Protein AF-A0A1V3G9T2-F1 (afdb_monomer)

Radius of gyration: 12.96 Å; Cα contacts (8 Å, |Δi|>4): 90; chains: 1; bounding box: 33×15×37 Å

Solvent-accessible surface area (backbone atoms only — not comparable to full-atom values): 4216 Å² total; per-residue (Å²): 133,87,70,70,85,53,56,36,86,70,49,76,26,61,16,69,67,52,37,52,53,54,50,50,52,37,54,74,70,69,50,68,70,47,77,44,59,89,64,84,73,63,94,66,84,53,94,72,52,76,48,52,38,41,31,24,28,34,57,88,46,48,79,72,62,67,81,128

pLDDT: mean 73.43, std 14.84, range [39.22, 88.75]

Organism: NCBI:txid255247

Nearest PDB structures (foldseek):
  2hfv-assembly1_A  TM=7.405E-01  e=7.146E-01  Pseudomonas aeruginosa
  1lk7-assembly1_D  TM=4.501E-01  e=2.904E+00  Pyrococcus horikoshii
  6yef-assembly1_G  TM=4.158E-01  e=3.747E+00  Staphylococcus aureus subsp. aureus NCTC 8325
  5mlc-assembly1_G  TM=3.539E-01  e=3.747E+00  Spinacia oleracea
  8s0f-assembly1_8  TM=2.938E-01  e=4.836E+00  Homo sapiens

Sequence (68 aa):
MYLNRKWKLFYTAFGQENYFKVVSELKAKGVNYKVEIPSRINFYRSFNDNTQYDIYVKKDEVHRASIK

Foldseek 3Di:
DDDPPFKDFQDKDFFPVRVVVLVVVCVVLVFDKDWDFPDCPDPPDDVRRRTIIGIIGTPVCSVSSDDD

Mean predicted aligned error: 9.09 Å

Secondary structure (DSSP, 8-state):
----TTEEEEEEEESHHHHHHHHHHHHHTT--EEEE-S-----S--SS---EEEEEEEGGGTTT----

Structure (mmCIF, N/CA/C/O backbone):
data_AF-A0A1V3G9T2-F1
#
_entry.id   AF-A0A1V3G9T2-F1
#
loop_
_atom_site.group_PDB
_atom_site.id
_atom_site.type_symbol
_atom_site.label_atom_id
_atom_site.label_alt_id
_atom_site.label_comp_id
_atom_site.label_asym_id
_atom_site.label_entity_id
_atom_site.label_seq_id
_atom_site.pdbx_PDB_ins_code
_atom_site.Cartn_x
_atom_site.Cartn_y
_atom_site.Cartn_z
_atom_site.occupancy
_atom_site.B_iso_or_equiv
_atom_site.auth_seq_id
_atom_site.auth_comp_id
_atom_site.au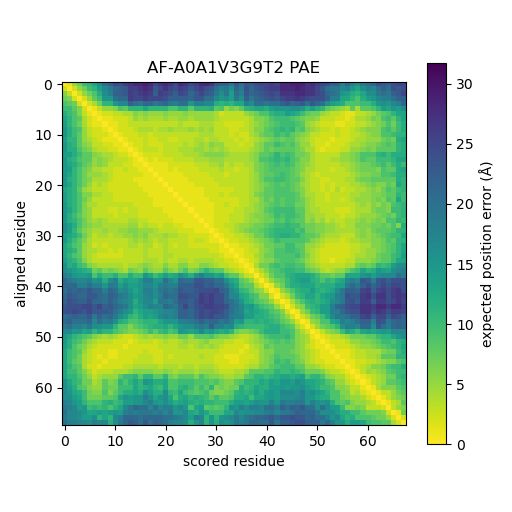th_asym_id
_atom_site.auth_atom_id
_atom_site.pdbx_PDB_model_num
ATOM 1 N N . MET A 1 1 ? 4.579 -2.383 23.483 1.00 39.22 1 MET A N 1
ATOM 2 C CA . MET A 1 1 ? 4.885 -2.295 22.037 1.00 39.22 1 MET A CA 1
ATOM 3 C C . MET A 1 1 ? 3.558 -2.167 21.289 1.00 39.22 1 MET A C 1
ATOM 5 O O . MET A 1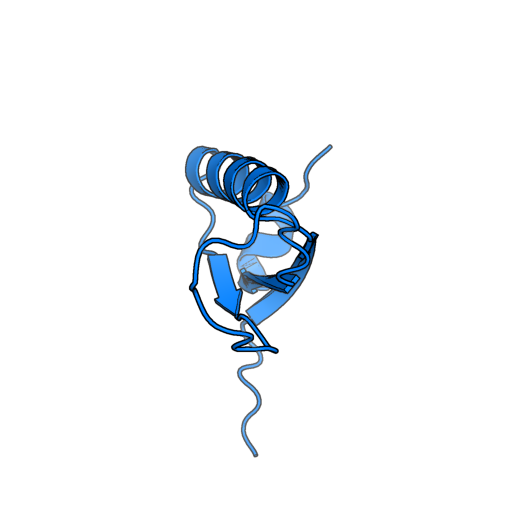 1 ? 2.876 -3.160 21.080 1.00 39.22 1 MET A O 1
ATOM 9 N N . TYR A 1 2 ? 3.098 -0.941 21.028 1.00 42.50 2 TYR A N 1
ATOM 10 C CA . TYR A 1 2 ? 1.791 -0.698 20.405 1.00 42.50 2 TYR A CA 1
ATOM 11 C C . TYR A 1 2 ? 1.910 -0.900 18.892 1.00 42.50 2 TYR A C 1
ATOM 13 O O . TYR A 1 2 ? 2.163 0.049 18.159 1.00 42.50 2 TYR A O 1
ATOM 21 N N . LEU A 1 3 ? 1.770 -2.144 18.417 1.00 50.31 3 LEU A N 1
ATOM 22 C CA . LEU A 1 3 ? 1.603 -2.391 16.986 1.00 50.31 3 LEU A CA 1
ATOM 23 C C . LEU A 1 3 ? 0.356 -1.641 16.521 1.00 50.31 3 LEU A C 1
ATOM 25 O O .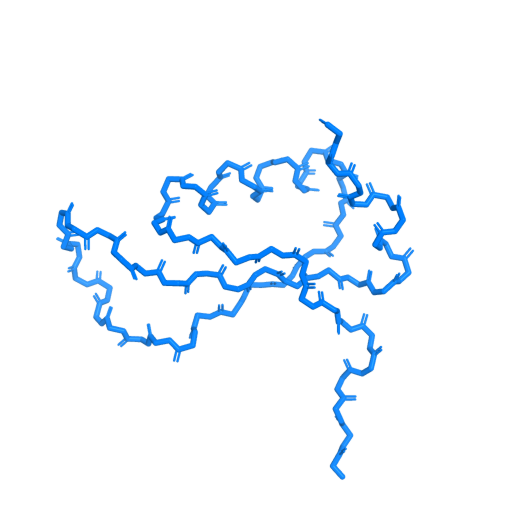 LEU A 1 3 ? -0.718 -1.806 17.100 1.00 50.31 3 LEU A O 1
ATOM 29 N N . ASN A 1 4 ? 0.516 -0.815 15.490 1.00 52.69 4 ASN A N 1
ATOM 30 C CA . ASN A 1 4 ? -0.518 -0.022 14.837 1.00 52.69 4 ASN A CA 1
ATOM 31 C C . ASN A 1 4 ? -1.696 -0.908 14.388 1.00 52.69 4 ASN A C 1
ATOM 33 O O . ASN A 1 4 ? -1.827 -1.262 13.221 1.00 52.69 4 ASN A O 1
ATOM 37 N N . ARG A 1 5 ? -2.600 -1.233 15.320 1.00 60.75 5 ARG A N 1
ATOM 38 C CA . ARG A 1 5 ? -3.703 -2.207 15.195 1.00 60.75 5 ARG A CA 1
ATOM 39 C C . ARG A 1 5 ? -4.741 -1.843 14.122 1.00 60.75 5 ARG A C 1
ATOM 41 O O . ARG A 1 5 ? -5.669 -2.612 13.886 1.00 60.75 5 ARG A O 1
ATOM 48 N N . LYS A 1 6 ? -4.589 -0.664 13.509 1.00 74.88 6 LYS A N 1
ATOM 49 C CA . LYS A 1 6 ? -5.478 -0.069 12.508 1.00 74.88 6 LYS A CA 1
ATOM 50 C C . LYS A 1 6 ? -5.121 -0.447 11.073 1.00 74.88 6 LYS A C 1
ATOM 52 O O . LYS A 1 6 ? -6.005 -0.351 10.235 1.00 74.88 6 LYS A O 1
ATOM 57 N N . TRP A 1 7 ? -3.892 -0.872 10.785 1.00 82.06 7 TRP A N 1
ATOM 58 C CA . TRP A 1 7 ? -3.453 -1.207 9.426 1.00 82.06 7 TRP A CA 1
ATOM 59 C C . TRP A 1 7 ? -3.250 -2.714 9.291 1.00 82.06 7 TRP A C 1
ATOM 61 O O . TRP A 1 7 ? -2.713 -3.356 10.192 1.00 82.06 7 TRP A O 1
ATOM 71 N N . LYS A 1 8 ? -3.720 -3.288 8.186 1.00 83.56 8 LYS A N 1
ATOM 72 C CA . LYS A 1 8 ? -3.578 -4.710 7.865 1.00 83.56 8 LYS A CA 1
ATOM 73 C C . LYS A 1 8 ? -2.891 -4.834 6.513 1.00 83.56 8 LYS A C 1
ATOM 75 O O . LYS A 1 8 ? -3.259 -4.105 5.594 1.00 83.56 8 LYS A O 1
ATOM 80 N N . LEU A 1 9 ? -1.925 -5.748 6.407 1.00 85.19 9 LEU A N 1
ATOM 81 C CA . LEU A 1 9 ? -1.325 -6.100 5.123 1.00 85.19 9 LEU A CA 1
ATOM 82 C C . LEU A 1 9 ? -2.442 -6.583 4.195 1.00 85.19 9 LEU A C 1
ATOM 84 O O . LEU A 1 9 ? -3.199 -7.491 4.547 1.00 85.19 9 LEU A O 1
ATOM 88 N N . PHE A 1 10 ? -2.580 -5.904 3.066 1.00 84.56 10 PHE A N 1
ATOM 89 C CA . PHE A 1 10 ? -3.619 -6.150 2.080 1.00 84.56 10 PHE A CA 1
ATOM 90 C C . PHE A 1 10 ? -3.054 -6.902 0.883 1.00 84.56 10 PHE A C 1
AT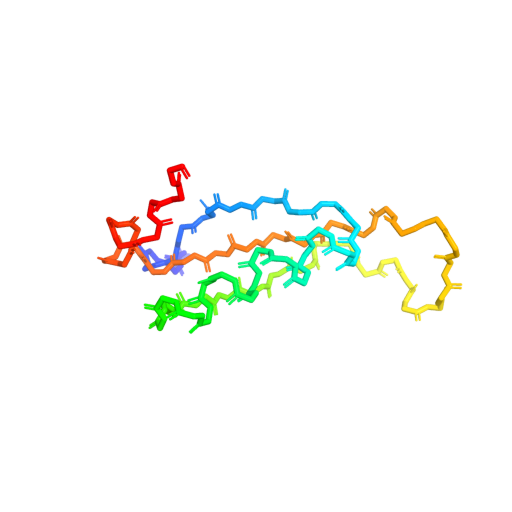OM 92 O O . PHE A 1 10 ? -3.620 -7.908 0.468 1.00 84.56 10 PHE A O 1
ATOM 99 N N . TYR A 1 11 ? -1.930 -6.422 0.357 1.00 85.69 11 TYR A N 1
ATOM 100 C CA . TYR A 1 11 ? -1.301 -6.995 -0.819 1.00 85.69 11 TYR A CA 1
ATOM 101 C C . TYR A 1 11 ? 0.203 -6.765 -0.782 1.00 85.69 11 TYR A C 1
ATOM 103 O O . TYR A 1 11 ? 0.651 -5.687 -0.404 1.00 85.69 11 TYR A O 1
ATOM 111 N N . THR A 1 12 ? 0.967 -7.758 -1.215 1.00 86.75 12 THR A N 1
ATOM 112 C CA . THR A 1 12 ? 2.403 -7.622 -1.440 1.00 86.75 12 THR A CA 1
ATOM 113 C C . THR A 1 12 ? 2.630 -7.649 -2.942 1.00 86.75 12 THR A C 1
ATOM 115 O O . THR A 1 12 ? 2.440 -8.682 -3.583 1.00 86.75 12 THR A O 1
ATOM 118 N N . ALA A 1 13 ? 2.989 -6.500 -3.510 1.00 84.94 13 ALA A N 1
ATOM 119 C CA . ALA A 1 13 ? 3.342 -6.391 -4.916 1.00 84.94 13 ALA A CA 1
ATOM 120 C C . ALA A 1 13 ? 4.851 -6.575 -5.077 1.00 84.94 13 ALA A C 1
ATOM 122 O O . ALA A 1 13 ? 5.635 -5.953 -4.366 1.00 84.94 13 ALA A O 1
ATOM 123 N N . PHE A 1 14 ? 5.251 -7.398 -6.036 1.00 82.75 14 PHE A N 1
ATOM 124 C CA . PHE A 1 14 ? 6.630 -7.468 -6.500 1.00 82.75 14 PHE A CA 1
ATOM 125 C C . PHE A 1 14 ? 6.713 -6.718 -7.819 1.00 82.75 14 PHE A C 1
ATOM 127 O O . PHE A 1 14 ? 5.881 -6.943 -8.702 1.00 82.75 14 PHE A O 1
ATOM 134 N N . GLY A 1 15 ? 7.679 -5.818 -7.940 1.00 80.06 15 GLY A N 1
ATOM 135 C CA . GLY A 1 15 ? 7.814 -5.008 -9.138 1.00 80.06 15 GLY A CA 1
ATOM 136 C C . GLY A 1 15 ? 7.028 -3.700 -9.075 1.00 80.06 15 GLY A C 1
ATOM 137 O O . GLY A 1 15 ? 5.872 -3.644 -8.642 1.00 80.06 15 GLY A O 1
ATOM 138 N N . GLN A 1 16 ? 7.646 -2.638 -9.583 1.00 79.75 16 GLN A N 1
ATOM 139 C CA . GLN A 1 16 ? 7.058 -1.308 -9.681 1.00 79.75 16 GLN A CA 1
ATOM 140 C C . GLN A 1 16 ? 5.765 -1.299 -10.515 1.00 79.75 16 GLN A C 1
ATOM 142 O O . GLN A 1 16 ? 4.811 -0.609 -10.156 1.00 79.75 16 GLN A O 1
ATOM 147 N N . GLU A 1 17 ? 5.692 -2.089 -11.589 1.00 83.19 17 GLU A N 1
ATOM 148 C CA . GLU A 1 17 ? 4.502 -2.181 -12.446 1.00 83.19 17 GLU A CA 1
ATOM 149 C C . GLU A 1 17 ? 3.277 -2.683 -11.668 1.00 83.19 17 GLU A C 1
ATOM 151 O O . GLU A 1 17 ? 2.223 -2.040 -11.647 1.00 83.19 17 GLU A O 1
ATOM 156 N N . ASN A 1 18 ? 3.436 -3.804 -10.962 1.00 83.00 18 ASN A N 1
ATOM 157 C CA . ASN A 1 18 ? 2.344 -4.420 -10.221 1.00 83.00 18 ASN A CA 1
ATOM 158 C C . ASN A 1 18 ? 1.934 -3.554 -9.014 1.00 83.00 18 ASN A C 1
ATOM 160 O O . ASN A 1 18 ? 0.750 -3.423 -8.702 1.00 83.00 18 ASN A O 1
ATOM 164 N N . TYR A 1 19 ? 2.905 -2.876 -8.390 1.00 84.75 19 TYR A N 1
ATOM 165 C CA . TYR A 1 19 ? 2.661 -1.855 -7.373 1.00 84.75 19 TYR A CA 1
ATOM 166 C C . TYR A 1 19 ? 1.769 -0.716 -7.893 1.00 84.75 19 TYR A C 1
ATOM 168 O O . TYR A 1 19 ? 0.750 -0.396 -7.273 1.00 84.75 19 TYR A O 1
ATOM 176 N N . PHE A 1 20 ? 2.113 -0.119 -9.041 1.00 86.00 20 PHE A N 1
ATOM 177 C CA . PHE A 1 20 ? 1.346 0.991 -9.612 1.00 86.00 20 PHE A CA 1
ATOM 178 C C . PHE A 1 20 ? -0.074 0.583 -9.996 1.00 86.00 20 PHE A C 1
ATOM 180 O O . PHE A 1 20 ? -1.000 1.379 -9.811 1.00 86.00 20 PHE A O 1
ATOM 187 N N . LYS A 1 21 ? -0.264 -0.647 -10.483 1.00 88.50 21 LYS A N 1
ATOM 188 C CA . LYS A 1 21 ? -1.588 -1.191 -10.800 1.00 88.50 21 LYS A CA 1
ATOM 189 C C . LYS A 1 21 ? -2.480 -1.248 -9.556 1.00 88.50 21 LYS A C 1
ATOM 191 O O . LYS A 1 21 ? -3.543 -0.630 -9.537 1.00 88.50 21 LYS A O 1
ATOM 196 N N . VAL A 1 22 ? -2.002 -1.886 -8.487 1.00 86.81 22 VAL A N 1
ATOM 197 C CA . VAL A 1 22 ? -2.765 -2.063 -7.237 1.00 86.81 22 VAL A CA 1
ATOM 198 C C . VAL A 1 22 ? -3.044 -0.721 -6.558 1.00 86.81 22 VAL A C 1
ATOM 200 O O . VAL A 1 22 ? -4.155 -0.465 -6.095 1.00 86.81 22 VAL A O 1
ATOM 203 N N . VAL A 1 23 ? -2.056 0.176 -6.527 1.00 86.88 23 VAL A N 1
ATOM 204 C CA . VAL A 1 23 ? -2.227 1.522 -5.965 1.00 86.88 23 VAL A CA 1
ATOM 205 C C . VAL A 1 23 ? -3.247 2.339 -6.754 1.00 86.88 23 VAL A C 1
ATOM 207 O O . VAL A 1 23 ? -4.057 3.045 -6.151 1.00 86.88 23 VAL A O 1
ATOM 210 N N . SER A 1 24 ? -3.241 2.236 -8.083 1.00 88.50 24 SER A N 1
ATOM 211 C CA . SER A 1 24 ? -4.212 2.940 -8.925 1.00 88.50 24 SER A CA 1
ATOM 212 C C . 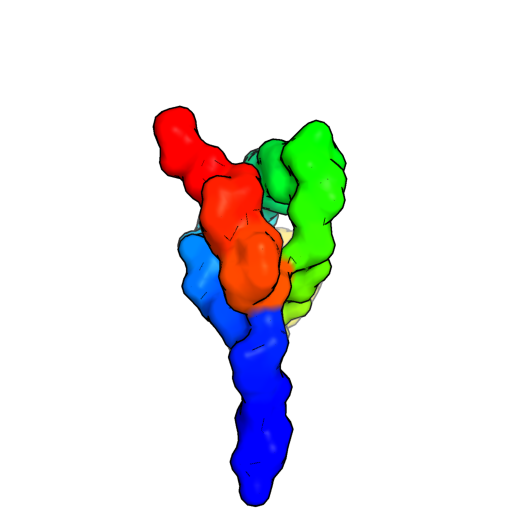SER A 1 24 ? -5.640 2.478 -8.639 1.00 88.50 24 SER A C 1
ATOM 214 O O . SER A 1 24 ? -6.532 3.316 -8.521 1.00 88.50 24 SER A O 1
ATOM 216 N N . GLU A 1 25 ? -5.855 1.177 -8.432 1.00 88.75 25 GLU A N 1
ATOM 217 C CA . GLU A 1 25 ? -7.161 0.633 -8.041 1.00 88.75 25 GLU A CA 1
ATOM 218 C C . GLU A 1 25 ? -7.601 1.094 -6.645 1.00 88.75 25 GLU A C 1
ATOM 220 O O . GLU A 1 25 ? -8.745 1.515 -6.459 1.00 88.75 25 GLU A O 1
ATOM 225 N N . LEU A 1 26 ? -6.698 1.068 -5.660 1.00 86.38 26 LEU A N 1
ATOM 226 C CA . LEU A 1 26 ? -6.993 1.543 -4.303 1.00 86.38 26 LEU A CA 1
ATOM 227 C C . LEU A 1 26 ? -7.331 3.037 -4.292 1.00 86.38 26 LEU A C 1
ATOM 229 O O . LEU A 1 26 ? -8.277 3.456 -3.622 1.00 86.38 26 LEU A O 1
ATOM 233 N N . LYS A 1 27 ? -6.605 3.832 -5.085 1.00 86.38 27 LYS A N 1
ATOM 234 C CA . LYS A 1 27 ? -6.859 5.263 -5.260 1.00 86.38 27 LYS A CA 1
ATOM 235 C C . LYS A 1 27 ? -8.188 5.519 -5.970 1.00 86.38 27 LYS A C 1
ATOM 237 O O . LYS A 1 27 ? -8.930 6.394 -5.533 1.00 86.38 27 LYS A O 1
ATOM 242 N N . ALA A 1 28 ? -8.522 4.743 -7.002 1.00 87.94 28 ALA A N 1
ATOM 243 C CA . ALA A 1 28 ? -9.810 4.832 -7.694 1.00 87.94 28 ALA A CA 1
ATOM 244 C C . ALA A 1 28 ? -10.991 4.505 -6.764 1.00 87.94 28 ALA A C 1
ATOM 246 O O . ALA A 1 28 ? -12.042 5.134 -6.853 1.00 87.94 28 ALA A O 1
ATOM 247 N N . LYS A 1 29 ? -10.802 3.573 -5.822 1.00 84.56 29 LYS A N 1
ATOM 248 C CA . LYS A 1 29 ? -11.784 3.243 -4.775 1.00 84.56 29 LYS A CA 1
ATOM 249 C C . LYS A 1 29 ? -11.793 4.230 -3.597 1.00 84.56 29 LYS A C 1
ATOM 251 O O . LYS A 1 29 ? -12.625 4.087 -2.703 1.00 84.56 29 LYS A O 1
ATOM 256 N N . GLY A 1 30 ? -10.879 5.206 -3.564 1.00 85.94 30 GLY A N 1
ATOM 257 C CA . GLY A 1 30 ? -10.751 6.172 -2.468 1.00 85.94 30 GLY A CA 1
ATOM 258 C C . GLY A 1 30 ? -10.348 5.544 -1.129 1.00 85.94 30 GLY A C 1
ATOM 259 O O . GLY A 1 30 ? -10.669 6.095 -0.079 1.00 85.94 30 GLY A O 1
ATOM 260 N N . VAL A 1 31 ? -9.686 4.384 -1.155 1.00 85.19 31 VAL A N 1
ATOM 261 C CA . VAL A 1 31 ? -9.285 3.641 0.047 1.00 85.19 31 VAL A CA 1
ATOM 262 C C . VAL A 1 31 ? -7.981 4.209 0.593 1.00 85.19 31 VAL A C 1
ATOM 264 O O . VAL A 1 31 ? -7.017 4.369 -0.157 1.00 85.19 31 VAL A O 1
ATOM 267 N N . ASN A 1 32 ? -7.893 4.451 1.906 1.00 84.69 32 ASN A N 1
ATOM 268 C CA . ASN A 1 32 ? -6.595 4.784 2.497 1.00 84.69 32 ASN A CA 1
ATOM 269 C C . ASN A 1 32 ? -5.682 3.559 2.519 1.00 84.69 32 ASN A C 1
ATOM 271 O O . ASN A 1 32 ? -5.958 2.563 3.200 1.00 84.69 32 ASN A O 1
ATOM 275 N N . TYR A 1 33 ? -4.537 3.692 1.860 1.00 85.88 33 TYR A N 1
ATOM 276 C CA . TYR A 1 33 ? -3.477 2.699 1.861 1.00 85.88 33 TYR A CA 1
ATOM 277 C C . TYR A 1 33 ? -2.154 3.303 2.350 1.00 85.88 33 TYR A C 1
ATOM 279 O O . TYR A 1 33 ? -1.908 4.505 2.248 1.00 85.88 33 TYR A O 1
ATOM 287 N N . LYS A 1 34 ? -1.302 2.450 2.910 1.00 86.50 34 LYS A N 1
ATOM 288 C CA . LYS A 1 34 ? 0.077 2.734 3.306 1.00 86.50 34 LYS A CA 1
ATOM 289 C C . LYS A 1 34 ? 0.970 1.729 2.594 1.00 86.50 34 LYS A C 1
ATOM 291 O O . LYS A 1 34 ? 0.624 0.559 2.522 1.00 86.50 34 LYS A O 1
ATOM 296 N N . VAL A 1 35 ? 2.112 2.173 2.092 1.00 85.56 35 VAL A N 1
ATOM 297 C CA . VAL A 1 35 ? 3.080 1.307 1.413 1.00 85.56 35 VAL A CA 1
ATOM 298 C C . VAL A 1 35 ? 4.330 1.244 2.275 1.00 85.56 35 VAL A C 1
ATOM 300 O O . VAL A 1 35 ? 4.844 2.287 2.683 1.00 85.56 35 VAL A O 1
ATOM 303 N N . GLU A 1 36 ? 4.808 0.042 2.569 1.00 85.50 36 GLU A N 1
ATOM 304 C CA . GLU A 1 36 ? 6.105 -0.183 3.200 1.00 85.50 36 GLU A CA 1
ATOM 305 C C . GLU A 1 36 ? 6.975 -1.029 2.278 1.00 85.50 36 GLU A C 1
ATOM 307 O O . GLU A 1 36 ? 6.514 -1.976 1.649 1.00 85.50 36 GLU A O 1
ATOM 312 N N . ILE A 1 37 ? 8.245 -0.651 2.179 1.00 81.81 37 ILE A N 1
ATOM 313 C CA . ILE A 1 37 ? 9.234 -1.347 1.361 1.00 81.81 37 ILE A CA 1
ATOM 314 C C . ILE A 1 37 ? 10.233 -1.942 2.355 1.00 81.81 37 ILE A C 1
ATOM 316 O O . ILE A 1 37 ? 11.059 -1.192 2.888 1.00 81.81 37 ILE A O 1
ATOM 320 N N . PRO A 1 38 ? 10.130 -3.245 2.681 1.00 71.12 38 PRO A N 1
ATOM 321 C CA . PRO A 1 38 ? 10.944 -3.862 3.727 1.00 71.12 38 PRO A CA 1
ATOM 322 C C . PRO A 1 38 ? 12.428 -3.918 3.355 1.00 71.12 38 PRO A C 1
ATOM 32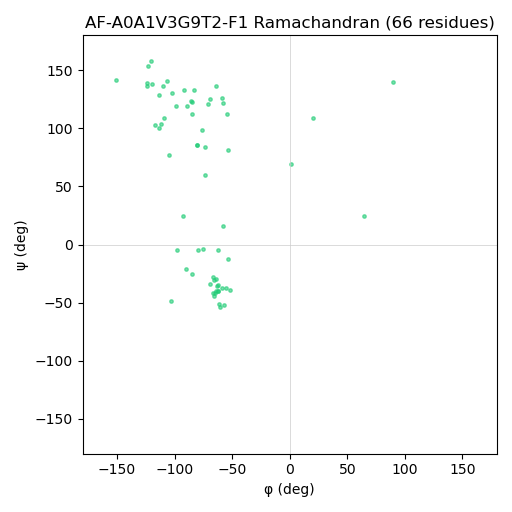4 O O . PRO A 1 38 ? 13.285 -3.863 4.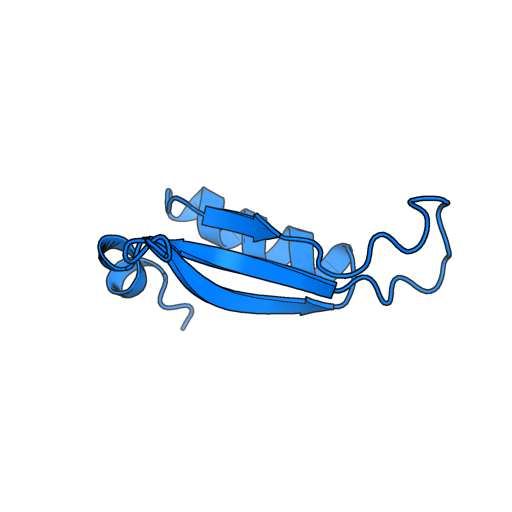233 1.00 71.12 38 PRO A O 1
ATOM 327 N N . SER A 1 39 ? 12.744 -3.969 2.059 1.00 61.88 39 SER A N 1
ATOM 328 C CA . SER A 1 39 ? 14.117 -4.030 1.569 1.00 61.88 39 SER A CA 1
ATOM 329 C C . SER A 1 39 ? 14.429 -2.791 0.736 1.00 61.88 39 SER A C 1
ATOM 331 O O . SER A 1 39 ? 14.019 -2.679 -0.417 1.00 61.88 39 SER A O 1
ATOM 333 N N . ARG A 1 40 ? 15.160 -1.832 1.320 1.00 57.00 40 ARG A N 1
ATOM 334 C CA . ARG A 1 40 ? 15.744 -0.694 0.588 1.00 57.00 40 ARG A CA 1
ATOM 335 C C . ARG A 1 40 ? 16.940 -1.172 -0.241 1.00 57.00 40 ARG A C 1
ATOM 337 O O . ARG A 1 40 ? 18.064 -0.725 -0.028 1.00 57.00 40 ARG A O 1
ATOM 344 N N . ILE A 1 41 ? 16.727 -2.104 -1.165 1.00 53.22 41 ILE A N 1
ATOM 345 C CA . ILE A 1 41 ? 17.743 -2.434 -2.164 1.00 53.22 41 ILE A CA 1
ATOM 346 C C . ILE A 1 41 ? 17.688 -1.291 -3.164 1.00 53.22 41 ILE A C 1
ATOM 348 O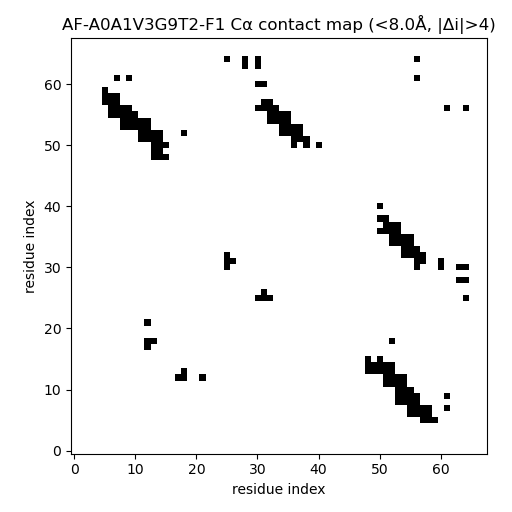 O . ILE A 1 41 ? 16.760 -1.212 -3.954 1.00 53.22 41 ILE A O 1
ATOM 352 N N . ASN A 1 42 ? 18.612 -0.345 -2.989 1.00 50.38 42 ASN A N 1
ATOM 353 C CA . ASN A 1 42 ? 18.989 0.727 -3.904 1.00 50.38 42 ASN A CA 1
ATOM 354 C C . ASN A 1 42 ? 17.944 1.065 -4.987 1.00 50.38 42 ASN A C 1
ATOM 356 O O . ASN A 1 42 ? 17.826 0.361 -5.985 1.00 50.38 42 ASN A O 1
ATOM 360 N N . PHE A 1 43 ? 17.301 2.232 -4.862 1.00 52.78 43 PHE A N 1
ATOM 361 C CA . PHE A 1 43 ? 16.472 2.898 -5.888 1.00 52.78 43 PHE A CA 1
ATOM 362 C C . PHE A 1 43 ? 17.222 3.200 -7.212 1.00 52.78 43 PHE A C 1
ATOM 364 O O . PHE A 1 43 ? 16.793 4.019 -8.027 1.00 52.78 43 PHE A O 1
ATOM 371 N N . TYR A 1 44 ? 18.371 2.570 -7.438 1.00 48.47 44 TYR A N 1
ATOM 372 C CA . TYR A 1 44 ? 19.139 2.635 -8.660 1.00 48.47 44 TYR A CA 1
ATOM 373 C C . TYR A 1 44 ? 18.520 1.670 -9.667 1.00 48.47 44 TYR A C 1
ATOM 375 O O . TYR A 1 44 ? 18.921 0.512 -9.726 1.00 48.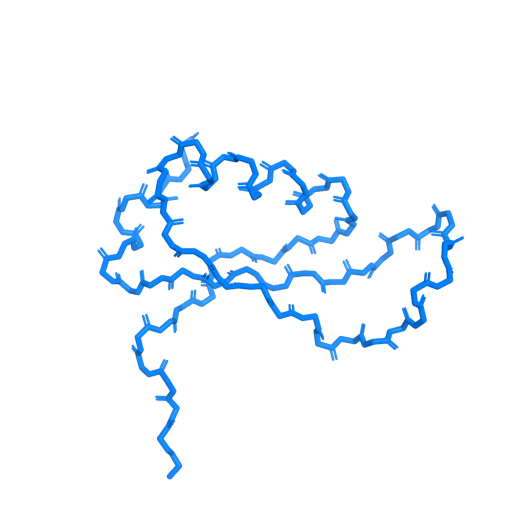47 44 TYR A O 1
ATOM 383 N N . ARG A 1 45 ? 17.502 2.168 -10.390 1.00 51.72 45 ARG A N 1
ATOM 384 C CA . ARG A 1 45 ? 16.899 1.651 -11.639 1.00 51.72 45 ARG A CA 1
ATOM 385 C C . ARG A 1 45 ? 17.523 0.345 -12.153 1.00 51.72 45 ARG A C 1
ATOM 387 O O . ARG A 1 45 ? 18.204 0.335 -13.177 1.00 51.72 45 ARG A O 1
ATOM 394 N N . SER A 1 46 ? 17.304 -0.756 -11.448 1.00 49.12 46 SER A N 1
ATOM 395 C CA . SER A 1 46 ? 17.670 -2.064 -11.960 1.00 49.12 46 SER A CA 1
ATOM 396 C C . SER A 1 46 ? 16.497 -2.508 -12.805 1.00 49.12 46 SER A C 1
ATOM 398 O O . SER A 1 46 ? 15.376 -2.574 -12.318 1.00 49.12 46 SER A O 1
ATOM 400 N N . PHE A 1 47 ? 16.762 -2.815 -14.073 1.00 52.25 47 PHE A N 1
ATOM 401 C CA . PHE A 1 47 ? 15.793 -3.383 -15.018 1.00 52.25 47 PHE A CA 1
ATOM 402 C C . PHE A 1 47 ? 15.103 -4.659 -14.495 1.00 52.25 47 PHE A C 1
ATOM 404 O O . PHE A 1 47 ? 14.114 -5.104 -15.063 1.00 52.25 47 PHE A O 1
ATOM 411 N N . ASN A 1 48 ? 15.618 -5.236 -13.407 1.00 54.97 48 ASN A N 1
ATOM 412 C CA . ASN A 1 48 ? 15.053 -6.361 -12.689 1.00 54.97 48 ASN A CA 1
ATOM 413 C C . ASN A 1 48 ? 14.411 -5.863 -11.380 1.00 54.97 48 ASN A C 1
ATOM 415 O O . ASN A 1 48 ? 15.013 -5.961 -10.307 1.00 54.97 48 ASN A O 1
ATOM 419 N N . ASP A 1 49 ? 13.220 -5.267 -11.475 1.00 61.78 49 ASP A N 1
ATOM 420 C CA . ASP A 1 49 ? 12.492 -4.735 -10.319 1.00 61.78 49 ASP A CA 1
ATOM 421 C C . ASP A 1 49 ? 11.909 -5.893 -9.489 1.00 61.78 49 ASP A C 1
ATOM 423 O O . ASP A 1 49 ? 10.766 -6.303 -9.649 1.00 61.78 49 ASP A O 1
ATOM 427 N N . ASN A 1 50 ? 12.733 -6.463 -8.607 1.00 66.88 50 ASN A N 1
ATOM 428 C CA . ASN A 1 50 ? 12.304 -7.413 -7.572 1.00 66.88 50 ASN A CA 1
ATOM 429 C C . ASN A 1 50 ? 11.989 -6.693 -6.253 1.00 66.88 50 ASN A C 1
ATOM 431 O O . ASN A 1 50 ? 12.083 -7.274 -5.169 1.00 66.88 50 ASN A O 1
ATOM 435 N N . THR A 1 51 ? 11.650 -5.405 -6.328 1.00 77.44 51 THR A N 1
ATOM 436 C CA . THR A 1 51 ? 11.310 -4.616 -5.151 1.00 77.44 51 THR A CA 1
ATOM 437 C C . THR A 1 51 ? 9.984 -5.112 -4.598 1.00 77.44 51 THR A C 1
ATOM 439 O O . THR A 1 51 ? 8.977 -5.167 -5.305 1.00 77.44 51 THR A O 1
ATOM 442 N N . GLN A 1 52 ? 9.988 -5.477 -3.320 1.00 83.62 52 GLN A N 1
ATOM 443 C CA . GLN A 1 52 ? 8.775 -5.835 -2.603 1.00 83.62 52 GLN A CA 1
ATOM 444 C C . GLN A 1 52 ? 8.103 -4.568 -2.068 1.00 83.62 52 GLN A C 1
ATOM 446 O O . GLN A 1 52 ? 8.699 -3.813 -1.299 1.00 83.62 52 GLN A O 1
ATOM 451 N N . TYR A 1 53 ? 6.850 -4.362 -2.451 1.00 84.88 53 TYR A N 1
ATOM 452 C CA . TYR A 1 53 ? 5.975 -3.307 -1.962 1.00 84.88 53 TYR A CA 1
ATOM 453 C C . TYR A 1 53 ? 4.856 -3.939 -1.139 1.00 84.88 53 TYR A C 1
ATOM 455 O O . TYR A 1 53 ? 3.900 -4.495 -1.684 1.00 84.88 53 TYR A O 1
ATOM 463 N N . ASP A 1 54 ? 4.954 -3.831 0.180 1.00 87.81 54 ASP A N 1
ATOM 464 C CA . ASP A 1 54 ? 3.895 -4.260 1.082 1.00 87.81 54 ASP A CA 1
ATOM 465 C C . ASP A 1 54 ? 2.869 -3.138 1.226 1.00 87.81 54 ASP A C 1
ATOM 467 O O . ASP A 1 54 ? 3.135 -2.071 1.781 1.00 87.81 54 ASP A O 1
ATOM 471 N N . ILE A 1 55 ? 1.673 -3.376 0.706 1.00 88.75 55 ILE A N 1
ATOM 472 C CA . ILE A 1 55 ? 0.557 -2.441 0.723 1.00 88.75 55 ILE A CA 1
ATOM 473 C C . ILE A 1 55 ? -0.367 -2.825 1.874 1.00 88.75 55 ILE A C 1
ATOM 475 O O . ILE A 1 55 ? -0.941 -3.913 1.925 1.00 88.75 55 ILE A O 1
ATOM 479 N N . TYR A 1 56 ? -0.536 -1.897 2.801 1.00 87.94 56 TYR A N 1
ATOM 480 C CA . TYR A 1 56 ? -1.397 -1.995 3.965 1.00 87.94 56 TYR A CA 1
ATOM 481 C C . TYR A 1 56 ? -2.626 -1.122 3.762 1.00 87.94 56 TYR A C 1
ATOM 483 O O . TYR A 1 56 ? -2.522 0.008 3.298 1.00 87.94 56 TYR A O 1
ATOM 491 N N . VAL A 1 57 ? -3.789 -1.594 4.191 1.00 85.44 57 VAL A N 1
ATOM 492 C CA . VAL A 1 57 ? -5.024 -0.796 4.217 1.00 85.44 57 VAL A CA 1
ATOM 493 C C . VAL A 1 57 ? -5.544 -0.700 5.642 1.00 85.44 57 VAL A C 1
ATOM 495 O O . VAL A 1 57 ? -5.213 -1.531 6.499 1.00 85.44 57 VAL A O 1
ATOM 498 N N . LYS A 1 58 ? -6.352 0.321 5.936 1.00 81.81 58 LYS A N 1
ATOM 499 C CA . LYS A 1 58 ? -7.012 0.391 7.243 1.00 81.81 58 LYS A CA 1
ATOM 500 C C . LYS A 1 58 ? -7.966 -0.787 7.399 1.00 81.81 58 LYS A C 1
ATOM 502 O O . LYS A 1 58 ? -8.725 -1.080 6.485 1.00 81.81 58 LYS A O 1
ATOM 507 N N . LYS A 1 59 ? -7.978 -1.426 8.573 1.00 73.31 59 LYS A N 1
ATOM 508 C CA . LYS A 1 59 ? -8.877 -2.550 8.895 1.00 73.31 59 LYS A CA 1
ATOM 509 C C . LYS A 1 59 ? -10.346 -2.241 8.606 1.00 73.31 59 LYS A C 1
ATOM 511 O O . LYS A 1 59 ? -11.041 -3.102 8.088 1.00 73.31 59 LYS A O 1
ATOM 516 N N . ASP A 1 60 ? -10.764 -1.016 8.900 1.00 71.88 60 ASP A N 1
ATOM 517 C CA . ASP A 1 60 ? -12.120 -0.517 8.651 1.00 71.88 60 ASP A CA 1
ATOM 518 C C . ASP A 1 60 ? -12.460 -0.461 7.150 1.00 71.88 60 ASP A C 1
ATOM 520 O O . ASP A 1 60 ? -13.589 -0.680 6.728 1.00 71.88 60 ASP A O 1
ATOM 524 N N . GLU A 1 61 ? -11.442 -0.245 6.316 1.00 67.75 61 GLU A N 1
ATOM 525 C CA . GLU A 1 61 ? -11.571 -0.119 4.866 1.00 67.75 61 GLU A CA 1
ATOM 526 C C . GLU A 1 61 ? -11.257 -1.432 4.127 1.00 67.75 61 GLU A C 1
ATOM 528 O O . GLU A 1 61 ? -11.486 -1.514 2.923 1.00 67.75 61 GLU A O 1
ATOM 533 N N . VAL A 1 62 ? -10.813 -2.495 4.819 1.00 65.94 62 VAL A N 1
ATOM 534 C CA . VAL A 1 62 ? -10.549 -3.822 4.213 1.00 65.94 62 VAL A CA 1
ATOM 535 C C . VAL A 1 62 ? -11.785 -4.350 3.482 1.00 65.94 62 VAL A C 1
ATOM 537 O O . VAL A 1 62 ? -11.665 -4.933 2.409 1.00 65.94 62 VAL A O 1
ATOM 540 N N . HIS A 1 63 ? -12.978 -4.101 4.028 1.00 64.69 63 HIS A N 1
ATOM 541 C CA . HIS A 1 63 ? -14.245 -4.519 3.423 1.00 64.69 63 HIS A CA 1
ATOM 542 C C . HIS A 1 63 ? -14.513 -3.799 2.089 1.00 64.69 63 HIS A C 1
ATOM 544 O O . HIS A 1 63 ? -15.124 -4.372 1.193 1.00 64.69 63 HIS A O 1
ATOM 550 N N . ARG A 1 64 ? -14.023 -2.561 1.933 1.00 62.78 64 ARG A N 1
ATOM 551 C CA . ARG A 1 64 ? -14.110 -1.776 0.688 1.00 62.78 64 ARG A CA 1
ATOM 552 C C . ARG A 1 64 ? -12.978 -2.094 -0.285 1.00 62.78 64 ARG A C 1
ATOM 554 O O . ARG A 1 64 ? -13.137 -1.938 -1.492 1.00 62.78 64 ARG A O 1
ATOM 561 N N . ALA A 1 65 ? -11.847 -2.560 0.238 1.00 59.66 65 ALA A N 1
ATOM 562 C CA . ALA A 1 65 ? -10.671 -2.909 -0.540 1.00 59.66 65 ALA A CA 1
ATOM 563 C C . ALA A 1 65 ? -10.806 -4.239 -1.297 1.00 59.66 65 ALA A C 1
ATOM 565 O O . ALA A 1 65 ? -9.900 -4.562 -2.050 1.00 59.66 65 ALA A O 1
ATOM 566 N N . SER A 1 66 ? -11.896 -5.006 -1.148 1.00 57.44 66 SER A N 1
ATOM 567 C CA . SER A 1 66 ? -12.076 -6.266 -1.883 1.00 57.44 66 SER A CA 1
ATOM 568 C C . SER A 1 66 ? -11.936 -6.026 -3.395 1.00 57.44 66 SER A C 1
ATOM 570 O O . SER A 1 66 ? -12.706 -5.280 -4.011 1.00 57.44 66 SER A O 1
ATOM 572 N N . ILE A 1 67 ? -10.864 -6.571 -3.971 1.00 56.72 67 ILE A N 1
ATOM 573 C CA . ILE A 1 67 ? -10.637 -6.640 -5.413 1.00 56.72 67 ILE A CA 1
ATOM 574 C C . ILE A 1 67 ? -11.279 -7.962 -5.826 1.00 56.72 67 ILE A C 1
ATOM 576 O O . ILE A 1 67 ? -10.948 -9.003 -5.259 1.00 56.72 67 ILE A O 1
ATOM 580 N N . LYS A 1 68 ? -12.279 -7.879 -6.699 1.00 45.31 68 LYS A N 1
ATOM 581 C CA . LYS A 1 68 ? -12.998 -9.028 -7.244 1.00 45.31 68 LYS A CA 1
ATOM 582 C C . LYS A 1 68 ? -12.420 -9.358 -8.609 1.00 45.31 68 LYS A C 1
ATOM 584 O O . LYS A 1 68 ? -12.083 -8.382 -9.315 1.00 45.31 68 LYS A O 1
#